Protein AF-A0A453RT33-F1 (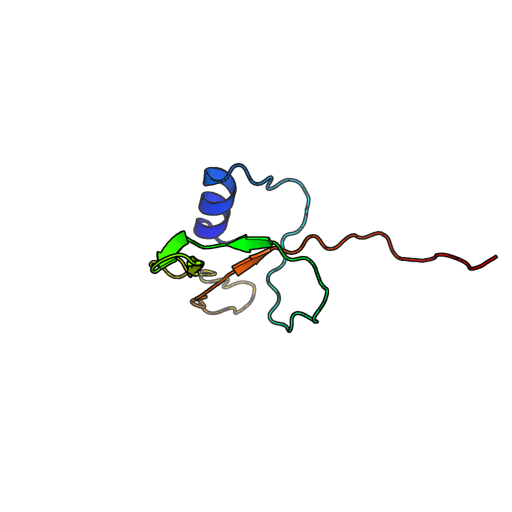afdb_monomer_lite)

Foldseek 3Di:
DDPQVVVVCVVVVNDPPPDDDDDDDDDDDPPDDWAWDADFDDDPHDTDGAFHPAWDWPDDDPVVRDDTDTHSIDIDDDDPPPPPPVDDD

Sequence (89 aa):
MSPEFLRWIRERNLSSDDRIMRLKEGYIKEGNTVSVIGVVQRNDNVLMIVPPPEPFNTGCQWGKCLLPTSLDGLVLRCEDTSNGDVIPV

InterPro domains:
  IPR040339 Protein SHOU4/SHOU4-like [PTHR33709] (1-89)

pLDDT: mean 73.43, std 10.12, range [45.03, 92.31]

Structure (mmCIF, N/CA/C/O backbone):
data_AF-A0A453RT33-F1
#
_entry.id   AF-A0A453RT33-F1
#
loop_
_atom_site.group_PDB
_atom_site.id
_atom_site.type_symbol
_atom_site.label_atom_id
_atom_site.label_alt_id
_atom_site.label_comp_id
_atom_site.label_asym_id
_atom_site.label_entity_id
_atom_site.label_seq_id
_atom_site.pdbx_PDB_ins_code
_atom_site.Cartn_x
_atom_site.Cartn_y
_atom_site.Cartn_z
_atom_site.occupancy
_atom_site.B_iso_or_equiv
_atom_site.auth_seq_id
_atom_site.auth_comp_id
_atom_site.auth_asym_id
_atom_site.auth_atom_id
_atom_site.pdbx_PDB_model_num
ATOM 1 N N . MET A 1 1 ? 12.545 3.972 -6.268 1.00 63.84 1 MET A N 1
ATOM 2 C CA . MET A 1 1 ? 11.204 4.128 -5.655 1.00 63.84 1 MET A CA 1
ATOM 3 C C . MET A 1 1 ? 11.147 5.468 -4.934 1.00 63.84 1 MET A C 1
ATOM 5 O O . MET A 1 1 ? 12.219 6.023 -4.710 1.00 63.84 1 MET A O 1
ATOM 9 N N . SER A 1 2 ? 9.966 6.031 -4.647 1.00 66.31 2 SER A N 1
ATOM 10 C CA . SER A 1 2 ? 9.902 7.332 -3.958 1.00 66.31 2 SER A CA 1
ATOM 11 C C . SER A 1 2 ? 10.478 7.215 -2.533 1.00 66.31 2 SER A C 1
ATOM 13 O O . SER A 1 2 ? 10.311 6.164 -1.905 1.00 66.31 2 SER A O 1
ATOM 15 N N . PRO A 1 3 ? 11.172 8.245 -2.013 1.00 73.25 3 PRO A N 1
ATOM 16 C CA . PRO A 1 3 ? 11.706 8.232 -0.648 1.00 73.25 3 PRO A CA 1
ATOM 17 C C . PRO A 1 3 ? 10.621 8.006 0.410 1.00 73.25 3 PRO A C 1
ATOM 19 O O . PRO A 1 3 ? 10.840 7.276 1.372 1.00 73.25 3 PRO A O 1
ATOM 22 N N . GLU A 1 4 ? 9.431 8.561 0.178 1.00 71.25 4 GLU A N 1
ATOM 23 C CA . GLU A 1 4 ? 8.275 8.422 1.064 1.00 71.25 4 GLU A CA 1
ATOM 24 C C . GLU A 1 4 ? 7.769 6.988 1.154 1.00 71.25 4 GLU A C 1
ATOM 26 O O . GLU A 1 4 ? 7.524 6.471 2.243 1.00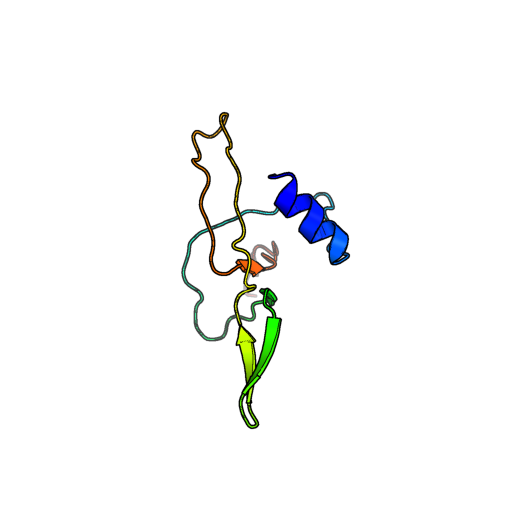 71.25 4 GLU A O 1
ATOM 31 N N . PHE A 1 5 ? 7.702 6.302 0.015 1.00 71.62 5 PHE A N 1
ATOM 32 C CA . PHE A 1 5 ? 7.298 4.905 -0.019 1.00 71.62 5 PHE A CA 1
ATOM 33 C C . PHE A 1 5 ? 8.327 3.996 0.669 1.00 71.62 5 PHE A C 1
ATOM 35 O O . PHE A 1 5 ? 7.959 3.087 1.407 1.00 71.62 5 PHE A O 1
ATOM 42 N N . LEU A 1 6 ? 9.625 4.270 0.491 1.00 75.56 6 LEU A N 1
ATOM 43 C CA . LEU A 1 6 ? 10.694 3.522 1.163 1.00 75.56 6 LEU A CA 1
ATOM 44 C C . LEU A 1 6 ? 10.702 3.744 2.680 1.00 75.56 6 LEU A C 1
ATOM 46 O O . LEU A 1 6 ? 10.926 2.797 3.436 1.00 75.56 6 LEU A O 1
ATOM 50 N N . ARG A 1 7 ? 10.450 4.979 3.128 1.00 76.75 7 ARG A N 1
ATOM 51 C CA . ARG A 1 7 ? 10.275 5.305 4.548 1.00 76.75 7 ARG A CA 1
ATOM 52 C C . ARG A 1 7 ? 9.114 4.513 5.140 1.00 76.75 7 ARG A C 1
ATOM 54 O O . ARG A 1 7 ? 9.300 3.836 6.146 1.00 76.75 7 ARG A O 1
ATOM 61 N N . TRP A 1 8 ? 7.970 4.518 4.463 1.00 75.25 8 TRP A N 1
ATOM 62 C CA . TRP A 1 8 ? 6.783 3.789 4.896 1.00 75.25 8 TRP A CA 1
ATOM 63 C C . TRP A 1 8 ? 7.016 2.270 5.003 1.00 75.25 8 TRP A C 1
ATOM 65 O O . TRP A 1 8 ? 6.672 1.666 6.019 1.00 75.25 8 TRP A O 1
ATOM 75 N N . ILE A 1 9 ? 7.660 1.651 4.002 1.00 76.31 9 ILE A N 1
ATOM 76 C CA . ILE A 1 9 ? 8.031 0.220 4.022 1.00 76.31 9 ILE A CA 1
ATOM 77 C C . ILE A 1 9 ? 8.862 -0.098 5.273 1.00 76.31 9 ILE A C 1
ATOM 79 O O . ILE A 1 9 ? 8.574 -1.054 5.997 1.00 76.31 9 ILE A O 1
ATOM 83 N N . ARG A 1 10 ? 9.870 0.739 5.548 1.00 78.38 10 ARG A N 1
ATOM 84 C CA . ARG A 1 10 ? 10.785 0.570 6.680 1.00 78.38 10 ARG A CA 1
ATOM 85 C C . ARG A 1 10 ? 10.078 0.713 8.025 1.00 78.38 10 ARG A C 1
ATOM 87 O O . ARG A 1 10 ? 10.283 -0.121 8.897 1.00 78.38 10 ARG A O 1
ATOM 94 N N . GLU A 1 11 ? 9.236 1.732 8.192 1.00 79.00 11 GLU A N 1
ATOM 95 C CA . GLU A 1 11 ? 8.465 1.969 9.426 1.00 79.00 11 GLU A CA 1
ATOM 96 C C . GLU A 1 11 ? 7.544 0.798 9.794 1.00 79.00 11 GLU A C 1
ATOM 98 O O . GLU A 1 11 ? 7.163 0.640 10.953 1.00 79.00 11 GLU A O 1
ATOM 103 N N . ARG A 1 12 ? 7.185 -0.038 8.815 1.00 71.12 12 ARG A N 1
ATOM 104 C CA . ARG A 1 12 ? 6.302 -1.196 8.992 1.00 71.12 12 ARG A CA 1
ATOM 105 C C . ARG A 1 12 ? 7.040 -2.535 8.988 1.00 71.12 12 ARG A C 1
ATOM 107 O O . ARG A 1 12 ? 6.382 -3.571 8.958 1.00 71.12 12 ARG A O 1
ATOM 114 N N . ASN A 1 13 ? 8.377 -2.525 9.040 1.00 71.69 13 ASN A N 1
ATOM 115 C CA . ASN A 1 13 ? 9.231 -3.717 8.958 1.00 71.69 13 ASN A CA 1
ATOM 116 C C . ASN A 1 13 ? 8.940 -4.596 7.729 1.00 71.69 13 ASN A C 1
ATOM 118 O O . ASN A 1 13 ? 9.123 -5.813 7.762 1.00 71.69 13 ASN A O 1
ATOM 122 N N . LEU A 1 14 ? 8.477 -3.990 6.635 1.00 74.75 14 LEU A N 1
ATOM 123 C CA . LEU A 1 14 ? 8.319 -4.701 5.378 1.00 74.75 14 LEU A CA 1
ATOM 124 C C . LEU A 1 14 ? 9.695 -4.810 4.719 1.00 74.75 14 LEU A C 1
ATOM 126 O O . LEU A 1 14 ? 10.429 -3.826 4.627 1.00 74.75 14 LEU A O 1
ATOM 130 N N . SER A 1 15 ? 10.060 -6.015 4.279 1.00 68.38 15 SER A N 1
ATOM 131 C CA . SER A 1 15 ? 11.334 -6.210 3.588 1.00 68.38 15 SER A CA 1
ATOM 132 C C . SER A 1 15 ? 11.329 -5.438 2.266 1.00 68.38 15 SER A C 1
ATOM 134 O O . SER A 1 15 ? 10.414 -5.570 1.449 1.00 68.38 15 SER A O 1
ATOM 136 N N . SER A 1 16 ? 12.375 -4.636 2.071 1.00 68.44 16 SER A N 1
ATOM 137 C CA . SER A 1 16 ? 12.718 -4.018 0.794 1.00 68.44 16 SER A CA 1
ATOM 138 C C . SER A 1 16 ? 13.825 -4.792 0.067 1.00 68.44 16 SER A C 1
ATOM 140 O O . SER A 1 16 ? 14.547 -4.167 -0.709 1.00 68.44 16 SER A O 1
ATOM 142 N N . ASP A 1 17 ? 14.021 -6.086 0.376 1.00 67.44 17 ASP A N 1
ATOM 143 C CA . ASP A 1 17 ? 15.000 -6.964 -0.297 1.00 67.44 17 ASP A CA 1
ATOM 144 C C . ASP A 1 17 ? 14.829 -6.930 -1.824 1.00 67.44 17 ASP A C 1
ATOM 146 O O . ASP A 1 17 ? 13.874 -6.339 -2.323 1.00 67.44 17 ASP A O 1
ATOM 150 N N . ASP A 1 18 ? 15.701 -7.632 -2.559 1.00 61.94 18 ASP A N 1
ATOM 151 C CA . ASP A 1 18 ? 15.805 -7.757 -4.032 1.00 61.94 18 ASP A CA 1
ATOM 152 C C . ASP A 1 18 ? 14.495 -8.026 -4.820 1.00 61.94 18 ASP A C 1
ATOM 154 O O . ASP A 1 18 ? 14.490 -8.146 -6.047 1.00 61.94 18 ASP A O 1
ATOM 158 N N . ARG A 1 19 ? 13.348 -8.106 -4.146 1.00 67.38 19 ARG A N 1
ATOM 159 C CA . ARG A 1 19 ? 12.010 -8.101 -4.726 1.00 67.38 19 ARG A CA 1
ATOM 160 C C . ARG A 1 19 ? 11.707 -6.738 -5.347 1.00 67.38 19 ARG A C 1
ATOM 162 O O . ARG A 1 19 ? 11.576 -5.711 -4.681 1.00 67.38 19 ARG A O 1
ATOM 169 N N . ILE A 1 20 ? 11.488 -6.747 -6.656 1.00 66.62 20 ILE A N 1
ATOM 170 C CA . ILE A 1 20 ? 11.001 -5.580 -7.386 1.00 66.62 20 ILE A CA 1
ATOM 171 C C . ILE A 1 20 ? 9.544 -5.328 -6.982 1.00 66.62 20 ILE A C 1
ATOM 173 O O . ILE A 1 20 ? 8.632 -6.008 -7.449 1.00 66.62 20 ILE A O 1
ATOM 177 N N . MET A 1 21 ? 9.300 -4.321 -6.143 1.00 69.12 21 MET A N 1
ATOM 178 C CA . MET A 1 21 ? 7.940 -3.826 -5.927 1.00 69.12 21 MET A CA 1
ATOM 179 C C . MET A 1 21 ? 7.484 -3.021 -7.147 1.00 69.12 21 MET A C 1
ATOM 181 O O . MET A 1 21 ? 8.136 -2.056 -7.557 1.00 69.12 21 MET A O 1
ATOM 185 N N . ARG A 1 22 ? 6.344 -3.411 -7.728 1.00 71.12 22 ARG A N 1
ATOM 186 C CA . ARG A 1 22 ? 5.724 -2.717 -8.860 1.00 71.12 22 ARG A CA 1
ATOM 187 C C . ARG A 1 22 ? 4.332 -2.230 -8.484 1.00 71.12 22 ARG A C 1
ATOM 189 O O . ARG A 1 22 ? 3.471 -3.026 -8.128 1.00 71.12 22 ARG A O 1
ATOM 196 N N . LEU A 1 23 ? 4.105 -0.931 -8.648 1.00 73.12 23 LEU A N 1
ATOM 197 C CA . LEU A 1 23 ? 2.766 -0.359 -8.616 1.00 73.12 23 LEU A CA 1
ATOM 198 C C . LEU A 1 23 ? 2.080 -0.633 -9.964 1.00 73.12 23 LEU A C 1
ATOM 200 O O . LEU A 1 23 ? 2.637 -0.314 -11.017 1.00 73.12 23 LEU A O 1
ATOM 204 N N . LYS A 1 24 ? 0.903 -1.259 -9.930 1.00 73.38 24 LYS A N 1
ATOM 205 C CA . LYS A 1 24 ? 0.036 -1.500 -11.091 1.00 73.38 24 LYS A CA 1
ATOM 206 C C . LYS A 1 24 ? -1.362 -0.997 -10.735 1.00 73.38 24 LYS A C 1
ATOM 208 O O . LYS A 1 24 ? -1.875 -1.367 -9.682 1.00 73.38 24 LYS A O 1
ATOM 213 N N . GLU A 1 25 ? -1.978 -0.213 -11.610 1.00 76.38 25 GLU A N 1
ATOM 214 C CA . GLU A 1 25 ? -3.432 -0.050 -11.589 1.00 76.38 25 GLU A CA 1
ATOM 215 C C . GLU A 1 25 ? -4.076 -1.315 -12.173 1.00 76.38 25 GLU A C 1
ATOM 217 O O . GLU A 1 25 ? -3.539 -1.918 -13.108 1.00 76.38 25 GLU A O 1
ATOM 222 N N . GLY A 1 26 ? -5.194 -1.758 -11.606 1.00 80.56 26 GLY A N 1
ATOM 223 C CA . GLY A 1 26 ? -5.894 -2.936 -12.098 1.00 80.56 26 GLY A CA 1
ATOM 224 C C . GLY A 1 26 ? -7.051 -3.368 -11.209 1.00 80.56 26 GLY A C 1
ATOM 225 O O . GLY A 1 26 ? -7.308 -2.791 -10.155 1.00 80.56 26 GLY A O 1
ATOM 226 N N . TYR A 1 27 ? -7.738 -4.419 -11.649 1.00 81.25 27 TYR A N 1
ATOM 227 C CA . TYR A 1 27 ? -8.892 -4.983 -10.958 1.00 81.25 27 TYR A CA 1
ATOM 228 C C . TYR A 1 27 ? -8.488 -6.162 -10.069 1.00 81.25 27 TYR A C 1
ATOM 230 O O . TYR A 1 27 ? -7.607 -6.956 -10.413 1.00 81.25 27 TYR A O 1
ATOM 238 N N . ILE A 1 28 ? -9.175 -6.308 -8.938 1.00 81.56 28 ILE A N 1
ATOM 239 C CA . ILE A 1 28 ? -9.047 -7.464 -8.050 1.00 81.56 28 ILE A CA 1
ATOM 240 C C . ILE A 1 28 ? -10.226 -8.391 -8.342 1.00 81.56 28 ILE A C 1
ATOM 242 O O . ILE A 1 28 ? -11.380 -7.991 -8.212 1.00 81.56 28 ILE A O 1
ATOM 246 N N . LYS A 1 29 ? -9.936 -9.623 -8.767 1.00 86.44 29 LYS A N 1
ATOM 247 C CA . LYS A 1 29 ? -10.962 -10.648 -8.981 1.00 86.44 29 LYS A CA 1
ATOM 248 C C . LYS A 1 29 ? -11.460 -11.174 -7.634 1.00 86.44 29 LYS A C 1
ATOM 250 O O . LYS A 1 29 ? -10.663 -11.367 -6.716 1.00 86.44 29 LYS A O 1
ATOM 255 N N . GLU A 1 30 ? -12.757 -11.444 -7.544 1.00 86.56 30 GLU A N 1
ATOM 256 C CA . GLU A 1 30 ? -13.354 -12.134 -6.401 1.00 86.56 30 GLU A CA 1
ATOM 257 C C . GLU A 1 30 ? -12.654 -13.481 -6.136 1.00 86.56 30 GLU A C 1
ATOM 259 O O . GLU A 1 30 ? -12.284 -14.197 -7.070 1.00 86.56 30 GLU A O 1
ATOM 264 N N . GLY A 1 31 ? -12.438 -13.801 -4.857 1.00 85.06 31 GLY A N 1
ATOM 265 C CA . GLY A 1 31 ? -11.719 -15.000 -4.413 1.00 85.06 31 GLY A CA 1
ATOM 266 C C . GLY A 1 31 ? -10.198 -14.842 -4.296 1.00 85.06 31 GLY A C 1
ATOM 267 O O . GLY A 1 31 ? -9.546 -15.728 -3.748 1.00 85.06 31 GLY A O 1
ATOM 268 N N . ASN A 1 32 ? -9.614 -13.725 -4.747 1.00 80.62 32 ASN A N 1
ATOM 269 C CA . ASN A 1 32 ? -8.194 -13.452 -4.529 1.00 80.62 32 ASN A CA 1
ATOM 270 C C . ASN A 1 32 ? -7.929 -12.965 -3.099 1.00 80.62 32 ASN A C 1
ATOM 272 O O . ASN A 1 32 ? -8.569 -12.028 -2.622 1.00 80.62 32 ASN A O 1
ATOM 276 N N . THR A 1 33 ? -6.899 -13.517 -2.460 1.00 81.44 33 THR A N 1
ATOM 277 C CA . THR A 1 33 ? -6.365 -12.973 -1.208 1.00 81.44 33 THR A CA 1
ATOM 278 C C . THR A 1 33 ? -5.463 -11.784 -1.508 1.00 81.44 33 THR A C 1
ATOM 280 O O . THR A 1 33 ? -4.532 -11.878 -2.310 1.00 81.44 33 THR A O 1
ATOM 283 N N . VAL A 1 34 ? -5.728 -10.660 -0.850 1.00 82.06 34 VAL A N 1
ATOM 284 C CA . VAL A 1 34 ? -4.925 -9.441 -0.961 1.00 82.06 34 VAL A CA 1
ATOM 285 C C . VAL A 1 34 ? -4.575 -8.907 0.420 1.00 82.06 34 VAL A C 1
ATOM 287 O O . VAL A 1 34 ? -5.318 -9.110 1.380 1.00 82.06 34 VAL A O 1
ATOM 290 N N . SER A 1 35 ? -3.452 -8.203 0.526 1.00 79.56 35 SER A N 1
ATOM 291 C CA . SER A 1 35 ? -3.105 -7.446 1.726 1.00 79.56 35 SER A CA 1
ATOM 292 C C . SER A 1 35 ? -3.404 -5.972 1.479 1.00 79.56 35 SER A C 1
ATOM 294 O O . SER A 1 35 ? -2.930 -5.392 0.509 1.00 79.56 35 SER A O 1
ATOM 296 N N . VAL A 1 36 ? -4.206 -5.356 2.342 1.00 79.44 36 VAL A N 1
ATOM 297 C CA . VAL A 1 36 ? -4.603 -3.946 2.217 1.00 79.44 36 VAL A CA 1
ATOM 298 C C . VAL A 1 36 ? -3.875 -3.084 3.242 1.00 79.44 36 VAL A C 1
ATOM 300 O O . VAL A 1 36 ? -3.574 -3.544 4.344 1.00 79.44 36 VAL A O 1
ATOM 303 N N . ILE A 1 37 ? -3.605 -1.828 2.887 1.00 75.75 37 ILE A N 1
ATOM 304 C CA . ILE A 1 37 ? -3.060 -0.825 3.805 1.00 75.75 37 ILE A CA 1
ATOM 305 C C . ILE A 1 37 ? -4.180 0.128 4.215 1.00 75.75 37 ILE A C 1
ATOM 307 O O . ILE A 1 37 ? -4.852 0.700 3.360 1.00 75.75 37 ILE A O 1
ATOM 311 N N . GLY A 1 38 ? -4.344 0.337 5.520 1.00 81.56 38 GLY A N 1
ATOM 312 C CA . GLY A 1 38 ? -5.299 1.301 6.050 1.00 81.56 38 GLY A CA 1
ATOM 313 C C . GLY A 1 38 ? -5.251 1.421 7.568 1.00 81.56 38 GLY A C 1
ATOM 314 O O . GLY A 1 38 ? -4.473 0.747 8.246 1.00 81.56 38 GLY A O 1
ATOM 315 N N . VAL A 1 39 ? -6.087 2.304 8.097 1.00 84.00 39 VAL A N 1
ATOM 316 C CA . VAL A 1 39 ? -6.332 2.470 9.527 1.00 84.00 39 VAL A CA 1
ATOM 317 C C . VAL A 1 39 ? -7.474 1.547 9.923 1.00 84.00 39 VAL A C 1
ATOM 319 O O . VAL A 1 39 ? -8.509 1.504 9.261 1.00 84.00 39 VAL A O 1
ATOM 322 N N . VAL A 1 40 ? -7.296 0.801 11.012 1.00 87.31 40 VAL A N 1
ATOM 323 C CA . VAL A 1 40 ? -8.386 0.004 11.575 1.00 87.31 40 VAL A CA 1
ATOM 324 C C . VAL A 1 40 ? -9.297 0.936 12.361 1.00 87.31 40 VAL A C 1
ATOM 326 O O . VAL A 1 40 ? -8.874 1.546 13.342 1.00 87.31 40 VAL A O 1
ATOM 329 N N . GLN A 1 41 ? -10.547 1.037 11.934 1.00 89.69 41 GLN A N 1
ATOM 330 C CA . GLN A 1 41 ? -11.576 1.836 12.579 1.00 89.69 41 GLN A CA 1
ATOM 331 C C . GLN A 1 41 ? -12.736 0.938 12.991 1.00 89.69 41 GLN A C 1
ATOM 333 O O . GLN A 1 41 ? -13.136 0.040 12.257 1.00 89.69 41 GLN A O 1
ATOM 338 N N . ARG A 1 42 ? -13.303 1.183 14.172 1.00 92.12 42 ARG A N 1
ATOM 339 C CA . ARG A 1 42 ? -14.545 0.539 14.595 1.00 92.12 42 ARG A CA 1
ATOM 340 C C . ARG A 1 42 ? -15.703 1.499 14.357 1.00 92.12 42 ARG A C 1
ATOM 342 O O . ARG A 1 42 ? -15.681 2.603 14.894 1.00 92.12 42 ARG A O 1
ATOM 349 N N . ASN A 1 43 ? -16.689 1.069 13.579 1.00 89.69 43 ASN A N 1
ATOM 350 C CA . ASN A 1 43 ? -17.960 1.767 13.431 1.00 89.69 43 ASN A CA 1
ATOM 351 C C . ASN A 1 43 ? -19.067 0.857 13.972 1.00 89.69 43 ASN A C 1
ATOM 353 O O . ASN A 1 43 ? -19.253 -0.255 13.475 1.00 89.69 43 ASN A O 1
ATOM 357 N N . ASP A 1 44 ? -19.708 1.283 15.059 1.00 89.62 44 ASP A N 1
ATOM 358 C CA . ASP A 1 44 ? -20.581 0.458 15.898 1.00 89.62 44 ASP A CA 1
ATOM 359 C C . ASP A 1 44 ? -19.907 -0.867 16.329 1.00 89.62 44 ASP A C 1
ATOM 361 O O . ASP A 1 44 ? -19.042 -0.905 17.213 1.00 89.62 44 ASP A O 1
ATOM 365 N N . ASN A 1 45 ? -20.269 -1.970 15.669 1.00 90.44 45 ASN A N 1
ATOM 366 C CA . ASN A 1 45 ? -19.750 -3.319 15.904 1.00 90.44 45 ASN A CA 1
ATOM 367 C C . ASN A 1 45 ? -19.016 -3.916 14.695 1.00 90.44 45 ASN A C 1
ATOM 369 O O . ASN A 1 45 ? -18.671 -5.096 14.716 1.00 90.44 45 ASN A O 1
ATOM 373 N N . VAL A 1 46 ? -18.746 -3.114 13.665 1.00 92.31 46 VAL A N 1
ATOM 374 C CA . VAL A 1 46 ? -17.989 -3.529 12.481 1.00 92.31 46 VAL A CA 1
ATOM 375 C C . VAL A 1 46 ? -16.586 -2.932 12.545 1.00 92.31 46 VAL A C 1
ATOM 377 O O . VAL A 1 46 ? -16.413 -1.730 12.754 1.00 92.31 46 VAL A O 1
ATOM 380 N N . LEU A 1 47 ? -15.569 -3.777 12.368 1.00 90.69 47 LEU A N 1
ATOM 381 C CA . LEU A 1 47 ? -14.197 -3.330 12.142 1.00 90.69 47 LEU A CA 1
ATOM 382 C C . LEU A 1 47 ? -14.006 -3.081 10.648 1.00 90.69 47 LEU A C 1
ATOM 384 O O . LEU A 1 47 ? -14.198 -3.975 9.827 1.00 90.69 47 LEU A O 1
ATOM 388 N N . MET A 1 48 ? -13.633 -1.857 10.309 1.00 90.56 48 MET A N 1
ATOM 389 C CA . MET A 1 48 ? -13.372 -1.397 8.955 1.00 90.56 48 MET A CA 1
ATOM 390 C C . MET A 1 48 ? -11.888 -1.074 8.809 1.00 90.56 48 MET A C 1
ATOM 392 O O . MET A 1 48 ? -11.253 -0.584 9.740 1.00 90.56 48 MET A O 1
ATOM 396 N N . ILE A 1 49 ? -11.342 -1.322 7.622 1.00 87.00 49 ILE A N 1
ATOM 397 C CA . ILE A 1 49 ? -10.030 -0.814 7.226 1.00 87.00 49 ILE A CA 1
ATOM 398 C C . ILE A 1 49 ? -10.303 0.382 6.325 1.00 87.00 49 ILE A C 1
ATOM 400 O O . ILE A 1 49 ? -10.792 0.217 5.209 1.00 87.00 49 ILE A O 1
ATOM 404 N N . VAL A 1 50 ? -10.048 1.580 6.837 1.00 84.06 50 VAL A N 1
ATOM 405 C CA . VAL A 1 50 ? -10.257 2.833 6.108 1.00 84.06 50 VAL A CA 1
ATOM 406 C C . VAL A 1 50 ? -8.934 3.332 5.530 1.00 84.06 50 VAL A C 1
ATOM 408 O O . VAL A 1 50 ? -7.874 3.040 6.094 1.00 84.06 50 VAL A O 1
ATOM 411 N N . PRO A 1 51 ? -8.953 4.067 4.408 1.00 80.12 51 PRO A N 1
ATOM 412 C CA . PRO A 1 51 ? -7.744 4.679 3.880 1.00 80.12 51 PRO A CA 1
ATOM 413 C C . PRO A 1 51 ? -7.105 5.618 4.919 1.00 80.12 51 PRO A C 1
ATOM 415 O O . PRO A 1 51 ? -7.819 6.235 5.718 1.00 80.12 51 PRO A O 1
ATOM 418 N N . PRO A 1 52 ? -5.765 5.709 4.967 1.00 76.12 52 PRO A N 1
ATOM 419 C CA . PRO A 1 52 ? -5.101 6.649 5.855 1.00 76.12 52 PRO A CA 1
ATOM 420 C C . PRO A 1 52 ? -5.445 8.098 5.466 1.00 76.12 52 PRO A C 1
ATOM 422 O O . PRO A 1 52 ? -5.685 8.380 4.295 1.00 76.12 52 PRO A O 1
ATOM 425 N N . PRO A 1 53 ? -5.465 9.027 6.437 1.00 74.56 53 PRO A N 1
ATOM 426 C CA . PRO A 1 53 ? -5.878 10.413 6.203 1.00 74.56 53 PRO A CA 1
ATOM 427 C C . PRO A 1 53 ? -4.901 11.199 5.319 1.00 74.56 53 PRO A C 1
ATOM 429 O O . PRO A 1 53 ? -5.285 12.201 4.720 1.00 74.56 53 PRO A O 1
ATOM 432 N N . GLU A 1 54 ? -3.647 10.755 5.236 1.00 74.06 54 GLU A N 1
ATOM 433 C CA . GLU A 1 54 ? -2.640 11.329 4.350 1.00 74.06 54 GLU A CA 1
ATOM 434 C C . GLU A 1 54 ? -2.511 10.462 3.090 1.00 74.06 54 GLU A C 1
ATOM 436 O O . GLU A 1 54 ? -2.222 9.265 3.205 1.00 74.06 54 GLU A O 1
ATOM 441 N N . PRO A 1 55 ? -2.714 11.035 1.890 1.00 69.00 55 PRO A N 1
ATOM 442 C CA . PRO A 1 55 ? -2.610 10.279 0.655 1.00 69.00 55 PRO A CA 1
ATOM 443 C C . PRO A 1 55 ? -1.169 9.852 0.377 1.00 69.00 55 PRO A C 1
ATOM 445 O O . PRO A 1 55 ? -0.208 10.583 0.635 1.00 69.00 55 PRO A O 1
ATOM 448 N N . PHE A 1 56 ? -1.012 8.683 -0.242 1.00 72.06 56 PHE A N 1
ATOM 449 C CA . PHE A 1 56 ? 0.300 8.228 -0.684 1.00 72.06 56 PHE A CA 1
ATOM 450 C C . PHE A 1 56 ? 0.666 8.909 -1.996 1.00 72.06 56 PHE A C 1
ATOM 452 O O . PHE A 1 56 ? -0.035 8.761 -2.996 1.00 72.06 56 PHE A O 1
ATOM 459 N N . ASN A 1 57 ? 1.793 9.619 -2.017 1.00 71.44 57 ASN A N 1
ATOM 460 C CA . ASN A 1 57 ? 2.298 10.233 -3.237 1.00 71.44 57 ASN A CA 1
ATOM 461 C C . ASN A 1 57 ? 3.421 9.385 -3.850 1.00 71.44 57 ASN A C 1
ATOM 463 O O . ASN A 1 57 ? 4.440 9.091 -3.214 1.00 71.44 57 ASN A O 1
ATOM 467 N N . THR A 1 58 ? 3.263 9.021 -5.122 1.00 69.75 58 THR A N 1
ATOM 468 C CA . THR A 1 58 ? 4.292 8.294 -5.883 1.00 69.75 58 THR A CA 1
ATOM 469 C C . THR A 1 58 ? 5.528 9.150 -6.190 1.00 69.75 58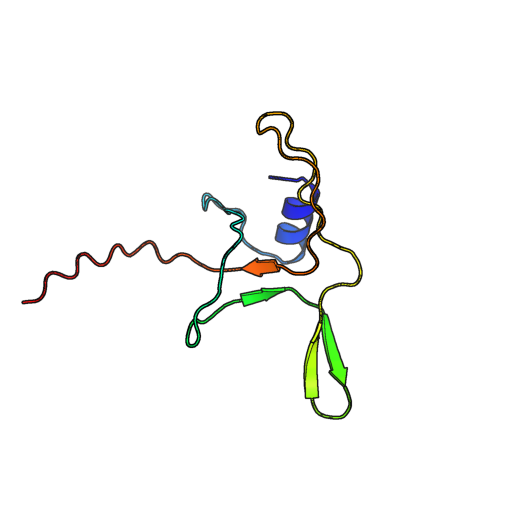 THR A C 1
ATOM 471 O O . THR A 1 58 ? 6.546 8.620 -6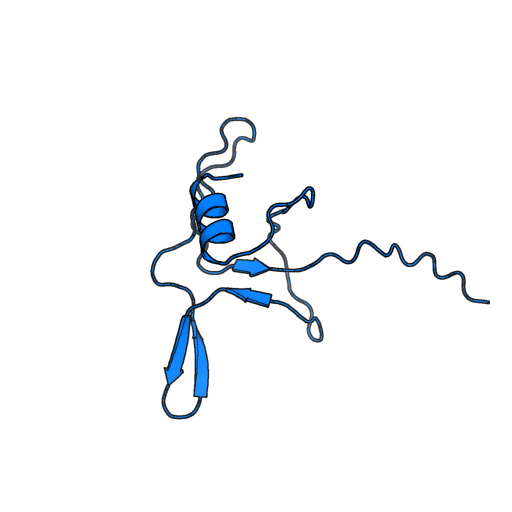.644 1.00 69.75 58 THR A O 1
ATOM 474 N N . GLY A 1 59 ? 5.473 10.456 -5.908 1.00 70.25 59 GLY A N 1
ATOM 475 C CA . GLY A 1 59 ? 6.531 11.424 -6.180 1.00 70.25 59 GLY A CA 1
ATOM 476 C C . GLY A 1 59 ? 6.728 11.677 -7.677 1.00 70.25 59 GLY A C 1
ATOM 477 O O . GLY A 1 59 ? 6.086 11.058 -8.524 1.00 70.25 59 GLY A O 1
ATOM 478 N N . CYS A 1 60 ? 7.636 12.596 -8.014 1.00 67.31 60 CYS A N 1
ATOM 479 C CA . CYS A 1 60 ? 7.992 12.866 -9.406 1.00 67.31 60 CYS A CA 1
ATOM 480 C C . CYS A 1 60 ? 9.111 11.916 -9.860 1.00 67.31 60 CYS A C 1
ATOM 482 O O . CYS A 1 60 ? 10.210 11.931 -9.301 1.00 67.31 60 CYS A O 1
ATOM 484 N N . GLN A 1 61 ? 8.855 11.095 -10.881 1.00 67.56 61 GLN A N 1
ATOM 485 C CA . GLN A 1 61 ? 9.888 10.276 -11.525 1.00 67.56 61 GLN A CA 1
ATOM 486 C C . GLN A 1 61 ? 10.220 10.885 -12.892 1.00 67.56 61 GLN A C 1
ATOM 488 O O . GLN A 1 61 ? 9.737 10.413 -13.920 1.00 67.56 61 GLN A O 1
ATOM 493 N N . TRP A 1 62 ? 11.066 11.920 -12.906 1.00 57.44 62 TRP A N 1
ATOM 494 C CA . TRP A 1 62 ? 11.464 12.644 -14.125 1.00 57.44 62 TRP A CA 1
ATOM 495 C C . TRP A 1 62 ? 12.010 11.720 -15.226 1.00 57.44 62 TRP A C 1
ATOM 497 O O . TRP A 1 62 ? 11.633 11.862 -16.383 1.00 57.44 62 TRP A O 1
ATOM 507 N N . GLY A 1 63 ? 12.805 10.705 -14.866 1.00 67.81 63 GLY A N 1
ATOM 508 C CA . GLY A 1 63 ? 13.336 9.718 -15.820 1.00 67.81 63 GLY A CA 1
ATOM 509 C C . GLY A 1 63 ? 12.303 8.745 -16.406 1.00 67.81 63 GLY A C 1
ATOM 510 O O . GLY A 1 63 ? 12.638 7.976 -17.299 1.00 67.81 63 GLY A O 1
ATOM 511 N N . LYS A 1 64 ? 11.061 8.749 -15.905 1.00 70.06 64 LYS A N 1
ATOM 512 C CA . LYS A 1 64 ? 9.946 7.924 -16.403 1.00 70.06 64 LYS A CA 1
ATOM 513 C C . LYS A 1 64 ? 8.750 8.761 -16.870 1.00 70.06 64 LYS A C 1
ATOM 515 O O . LYS A 1 64 ? 7.704 8.190 -17.155 1.00 70.06 64 LYS A O 1
ATOM 520 N N . CYS A 1 65 ? 8.884 10.092 -16.901 1.00 66.62 65 CYS A N 1
ATOM 521 C CA . CYS A 1 65 ? 7.805 11.038 -17.208 1.00 66.62 65 CYS A CA 1
ATOM 522 C C . CYS A 1 65 ? 6.523 10.828 -16.374 1.00 66.62 65 CYS A C 1
ATOM 524 O O . CYS A 1 65 ? 5.426 11.124 -16.841 1.00 66.62 65 CYS A O 1
ATOM 526 N N . LEU A 1 66 ? 6.646 10.323 -15.139 1.00 66.62 66 LEU A N 1
ATOM 527 C CA . LEU A 1 66 ? 5.499 10.132 -14.247 1.00 66.62 66 LEU A CA 1
ATOM 528 C C . LEU A 1 66 ? 5.315 11.370 -13.373 1.00 66.62 66 LEU A C 1
ATOM 530 O O . LEU A 1 66 ? 6.200 11.714 -12.578 1.00 66.62 66 LEU A O 1
ATOM 534 N N . LEU A 1 67 ? 4.155 12.009 -13.518 1.00 68.75 67 LEU A N 1
ATOM 535 C CA . LEU A 1 67 ? 3.712 13.079 -12.634 1.00 68.75 67 LEU A CA 1
ATOM 536 C C . LEU A 1 67 ? 3.358 12.509 -11.248 1.00 68.75 67 LEU A C 1
ATOM 538 O O . LEU A 1 67 ? 2.909 11.360 -11.156 1.00 68.75 67 LEU A O 1
ATOM 542 N N . PRO A 1 68 ? 3.542 13.291 -10.169 1.00 69.62 68 PRO A N 1
ATOM 543 C CA . PRO A 1 68 ? 3.117 12.890 -8.833 1.00 69.62 68 PRO A CA 1
ATOM 544 C C . PRO A 1 68 ? 1.627 12.540 -8.847 1.00 69.62 68 PRO A C 1
ATOM 546 O O . PRO A 1 68 ? 0.803 13.378 -9.209 1.00 69.62 68 PRO A O 1
ATOM 549 N N . THR A 1 69 ? 1.288 11.308 -8.473 1.00 73.44 69 THR A N 1
ATOM 550 C CA . THR A 1 69 ? -0.102 10.856 -8.355 1.00 73.44 69 THR A CA 1
ATOM 551 C C . THR A 1 69 ? -0.404 10.591 -6.888 1.00 73.44 69 THR A C 1
ATOM 553 O O . THR A 1 69 ? 0.386 9.951 -6.189 1.00 73.44 69 THR A O 1
ATOM 556 N N . SER A 1 70 ? -1.537 11.122 -6.433 1.00 74.50 70 SER A N 1
ATOM 557 C CA . SER A 1 70 ? -2.102 10.867 -5.111 1.00 74.50 70 SER A CA 1
ATOM 558 C C . SER A 1 70 ? -2.914 9.578 -5.163 1.00 74.50 70 SER A C 1
ATOM 560 O O . SER A 1 70 ? -3.779 9.445 -6.025 1.00 74.50 70 SER A O 1
ATOM 562 N N . LEU A 1 71 ? -2.631 8.636 -4.268 1.00 74.50 71 LEU A N 1
ATOM 563 C CA . LEU A 1 71 ? -3.368 7.381 -4.145 1.00 74.50 71 LEU A CA 1
ATOM 564 C C . LEU A 1 71 ? -4.141 7.368 -2.826 1.00 74.50 71 LEU A C 1
ATOM 566 O O . LEU A 1 71 ? -3.540 7.508 -1.758 1.00 74.50 71 LEU A O 1
ATOM 570 N N . ASP A 1 72 ? -5.450 7.135 -2.915 1.00 71.94 72 ASP A N 1
ATOM 571 C CA . ASP A 1 72 ? -6.340 7.041 -1.750 1.00 71.94 72 ASP A CA 1
ATOM 572 C C . ASP A 1 72 ? -6.197 5.700 -1.019 1.00 71.94 72 ASP A C 1
ATOM 574 O O . ASP A 1 72 ? -6.528 5.584 0.153 1.00 71.94 72 ASP A O 1
ATOM 578 N N . GLY A 1 73 ? -5.671 4.669 -1.685 1.00 74.31 73 GLY A N 1
ATOM 579 C CA . GLY A 1 73 ? -5.473 3.351 -1.094 1.00 74.31 73 GLY A CA 1
ATOM 580 C C . GLY A 1 73 ? -4.419 2.534 -1.830 1.00 74.31 73 GLY A C 1
ATOM 581 O O . GLY A 1 73 ? -4.203 2.693 -3.031 1.00 74.31 73 GLY A O 1
ATOM 582 N N . LEU A 1 74 ? -3.754 1.643 -1.096 1.00 75.94 74 LEU A N 1
ATOM 583 C CA . LEU A 1 74 ? -2.739 0.739 -1.627 1.00 75.94 74 LEU A CA 1
ATOM 584 C C . LEU A 1 74 ? -3.077 -0.700 -1.241 1.00 75.94 74 LEU A C 1
ATOM 586 O O . LEU A 1 74 ? -3.319 -1.016 -0.073 1.00 75.94 74 LEU A O 1
ATOM 590 N N . VAL A 1 75 ? -3.046 -1.576 -2.241 1.00 78.19 75 VAL A N 1
ATOM 591 C CA . VAL A 1 75 ? -3.184 -3.020 -2.068 1.00 78.19 75 VAL A CA 1
ATOM 592 C C . VAL A 1 75 ? -1.848 -3.663 -2.404 1.00 78.19 75 VAL A C 1
ATOM 594 O O . VAL A 1 75 ? -1.332 -3.519 -3.511 1.00 78.19 75 VAL A O 1
ATOM 597 N N . LEU A 1 76 ? -1.278 -4.366 -1.433 1.00 75.31 76 LEU A N 1
ATOM 598 C CA . LEU A 1 76 ? -0.081 -5.168 -1.606 1.00 75.31 76 LEU A CA 1
ATOM 599 C C . LEU A 1 76 ? -0.481 -6.578 -2.033 1.00 75.31 76 LEU A C 1
ATOM 601 O O . LEU A 1 76 ? -1.295 -7.252 -1.397 1.00 75.31 76 LEU A O 1
ATOM 605 N N . ARG A 1 77 ? 0.133 -7.032 -3.121 1.00 75.19 77 ARG A N 1
ATOM 606 C CA . A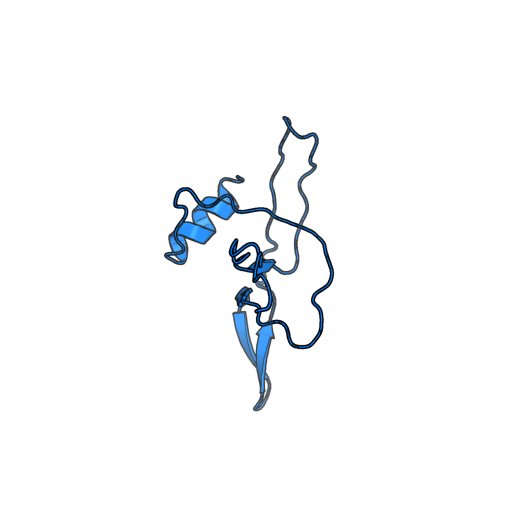RG A 1 77 ? -0.004 -8.393 -3.627 1.00 75.19 77 ARG A CA 1
ATOM 607 C C . ARG A 1 77 ? 1.382 -8.999 -3.781 1.00 75.19 77 ARG A C 1
ATOM 609 O O . ARG A 1 77 ? 2.243 -8.399 -4.419 1.00 75.19 77 ARG A O 1
ATOM 616 N N . CYS A 1 78 ? 1.578 -10.190 -3.224 1.00 71.25 78 CYS A N 1
ATOM 617 C CA . CYS A 1 78 ? 2.706 -11.033 -3.596 1.00 71.25 78 CYS A CA 1
ATOM 618 C C . CYS A 1 78 ? 2.359 -11.703 -4.929 1.00 71.25 78 CYS A C 1
ATOM 620 O O . CYS A 1 78 ? 1.315 -12.344 -5.053 1.00 71.25 78 CYS A O 1
ATOM 622 N N . GLU A 1 79 ? 3.174 -11.477 -5.953 1.00 70.81 79 GLU A N 1
ATOM 623 C CA . GLU A 1 79 ? 3.076 -12.225 -7.204 1.00 70.81 79 GLU A CA 1
ATOM 624 C C . GLU A 1 79 ? 3.905 -13.494 -6.988 1.00 70.81 79 GLU A C 1
ATOM 626 O O . GLU A 1 79 ? 5.134 -13.430 -6.974 1.00 70.81 79 GLU A O 1
ATOM 631 N N . ASP A 1 80 ? 3.242 -14.623 -6.721 1.00 63.38 80 ASP A N 1
ATOM 632 C CA . ASP A 1 80 ? 3.925 -15.913 -6.644 1.00 63.38 80 ASP A CA 1
ATOM 633 C C . ASP A 1 80 ? 4.464 -16.222 -8.042 1.00 63.38 80 ASP A C 1
ATOM 635 O O . ASP A 1 80 ? 3.717 -16.507 -8.976 1.00 63.38 80 ASP A O 1
ATOM 639 N N . THR A 1 81 ? 5.778 -16.114 -8.217 1.00 55.34 81 THR A N 1
ATOM 640 C CA . THR A 1 81 ? 6.465 -16.403 -9.482 1.00 55.34 81 THR A CA 1
ATOM 641 C C . THR A 1 81 ? 6.604 -17.902 -9.746 1.00 55.34 81 THR A C 1
ATOM 643 O O . THR A 1 81 ? 7.432 -18.303 -10.569 1.00 55.34 81 THR A O 1
ATOM 646 N N . SER A 1 82 ? 5.793 -18.751 -9.101 1.00 53.62 82 SER A N 1
ATOM 647 C CA . SER A 1 82 ? 5.605 -20.131 -9.539 1.00 53.62 82 SER A CA 1
ATOM 648 C C . SER A 1 82 ? 4.846 -20.101 -10.861 1.00 53.62 82 SER A C 1
ATOM 650 O O . SER A 1 82 ? 3.633 -20.277 -10.932 1.00 53.62 82 SER A O 1
ATOM 652 N N . ASN A 1 83 ? 5.592 -19.835 -11.935 1.00 49.25 83 ASN A N 1
ATOM 653 C CA . ASN A 1 83 ? 5.201 -20.174 -13.289 1.00 49.25 83 ASN A CA 1
ATOM 654 C C . ASN A 1 83 ? 4.656 -21.600 -13.235 1.00 49.25 83 ASN A C 1
ATOM 656 O O . ASN A 1 83 ? 5.401 -22.549 -12.991 1.00 49.25 83 ASN A O 1
ATOM 660 N N . GLY A 1 84 ? 3.336 -21.710 -13.356 1.00 50.12 84 GLY A N 1
ATOM 661 C CA . GLY A 1 84 ? 2.600 -22.958 -13.349 1.00 50.12 84 GLY A CA 1
ATOM 662 C C . GLY A 1 84 ? 2.832 -23.709 -14.646 1.00 50.12 84 GLY A C 1
ATOM 663 O O . GLY A 1 84 ? 1.881 -23.959 -15.375 1.00 50.12 84 GLY A O 1
ATOM 664 N N . ASP A 1 85 ? 4.079 -24.090 -14.915 1.00 45.03 85 ASP A N 1
ATOM 665 C CA . 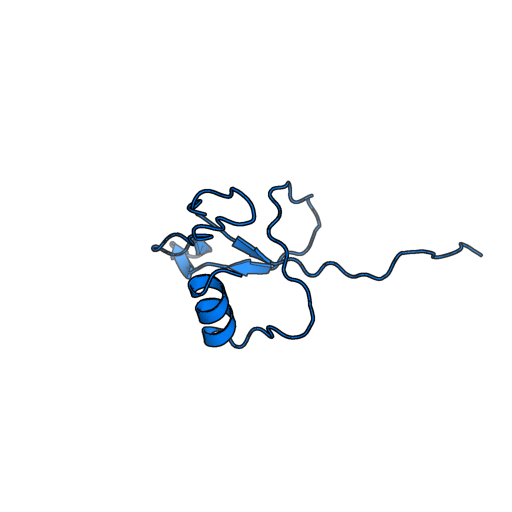ASP A 1 85 ? 4.369 -25.205 -15.807 1.00 45.03 85 ASP A CA 1
ATOM 666 C C . ASP A 1 85 ? 4.138 -26.502 -15.018 1.00 45.03 85 ASP A C 1
ATOM 668 O O . ASP A 1 85 ? 5.038 -27.280 -14.712 1.00 45.03 85 ASP A O 1
ATOM 672 N N . VAL A 1 86 ? 2.896 -26.673 -14.560 1.00 55.12 86 VAL A N 1
ATOM 673 C CA . VAL A 1 86 ? 2.422 -27.956 -14.062 1.00 55.12 86 VAL A CA 1
ATOM 674 C C . VAL A 1 86 ? 2.032 -28.726 -15.309 1.00 55.12 86 VAL A C 1
ATOM 676 O O . VAL A 1 86 ? 0.933 -28.555 -15.831 1.00 55.12 86 VAL A O 1
ATOM 679 N N . ILE A 1 87 ? 2.963 -29.534 -15.810 1.00 57.03 87 ILE A N 1
ATOM 680 C CA . ILE A 1 87 ? 2.682 -30.534 -16.838 1.00 57.03 87 ILE A CA 1
ATOM 681 C C . ILE A 1 87 ? 1.687 -31.525 -16.214 1.00 57.03 87 ILE A C 1
ATOM 683 O O . ILE A 1 87 ? 2.049 -32.189 -15.236 1.00 57.03 87 ILE A O 1
ATOM 687 N N . PRO A 1 88 ? 0.436 -31.622 -16.698 1.00 55.56 88 PRO A N 1
ATOM 688 C CA . PRO A 1 88 ? -0.467 -32.658 -16.225 1.00 55.56 88 PRO A CA 1
ATOM 689 C C . PRO A 1 88 ? 0.064 -34.018 -16.695 1.00 55.56 88 PRO A C 1
ATOM 691 O O . PRO A 1 88 ? 0.371 -34.193 -17.877 1.00 55.56 88 PRO A O 1
ATOM 694 N N . VAL A 1 89 ? 0.206 -34.944 -15.745 1.00 58.25 89 VAL A N 1
ATOM 695 C CA . VAL A 1 89 ? 0.499 -36.366 -15.990 1.00 58.25 89 VAL A CA 1
ATOM 696 C C . VAL A 1 89 ? -0.726 -37.117 -16.487 1.00 58.25 89 VAL A C 1
ATOM 698 O O . VAL A 1 89 ? -1.848 -36.768 -16.053 1.00 58.25 89 VAL A O 1
#

Secondary structure (DSSP, 8-state):
--HHHHHHHHHTT---SS--------PPPTT---EEE-EEEEETTEEEEEPPSSPEE---BGGGTBPP-EES-EEE-------------

Organism: Aegilops tauschii subsp. strangulata (NCBI:txid200361)

Radius of gyration: 16.5 Å; chains: 1; bounding box: 36×49×33 Å